Protein AF-A0A8J0UTR8-F1 (afdb_monomer)

pLDDT: mean 70.33, std 21.98, range [35.97, 95.19]

Radius of gyration: 23.98 Å; Cα contacts (8 Å, |Δi|>4): 92; chains: 1; bounding box: 33×85×34 Å

Structure (mmCIF, N/CA/C/O backbone):
data_AF-A0A8J0UTR8-F1
#
_entry.id   AF-A0A8J0UTR8-F1
#
loop_
_atom_site.group_PDB
_atom_site.id
_atom_site.type_symbol
_atom_site.label_atom_id
_atom_site.label_alt_id
_atom_site.label_comp_id
_atom_site.label_asym_id
_atom_site.label_entity_id
_atom_site.label_seq_id
_atom_site.pdbx_PDB_ins_code
_atom_site.Cartn_x
_atom_site.Cartn_y
_atom_site.Cartn_z
_atom_site.occupancy
_atom_site.B_iso_or_equiv
_atom_site.auth_seq_id
_atom_site.auth_comp_id
_atom_site.auth_asym_id
_atom_site.auth_atom_id
_atom_site.pdbx_PDB_model_num
ATOM 1 N N . MET A 1 1 ? 15.136 8.535 -5.516 1.00 58.09 1 MET A N 1
ATOM 2 C CA . MET A 1 1 ? 14.065 8.782 -4.534 1.00 58.09 1 MET A CA 1
ATOM 3 C C . MET A 1 1 ? 12.904 7.912 -4.951 1.00 58.09 1 MET A C 1
ATOM 5 O O . MET A 1 1 ? 12.548 7.971 -6.120 1.00 58.09 1 MET A O 1
ATOM 9 N N . GLU A 1 2 ? 12.422 7.033 -4.080 1.00 87.25 2 GLU A N 1
ATOM 10 C CA . GLU A 1 2 ? 11.331 6.119 -4.427 1.00 87.25 2 GLU A CA 1
ATOM 11 C C . GLU A 1 2 ? 10.008 6.661 -3.862 1.00 87.25 2 GLU A C 1
ATOM 13 O O . GLU A 1 2 ? 9.962 7.157 -2.732 1.00 87.25 2 GLU A O 1
ATOM 18 N N . GLU A 1 3 ? 8.945 6.608 -4.666 1.00 94.44 3 GLU A N 1
ATOM 19 C CA . GLU A 1 3 ? 7.612 7.120 -4.336 1.00 94.44 3 GLU A CA 1
ATOM 20 C C . GLU A 1 3 ? 6.555 6.012 -4.385 1.00 94.44 3 GLU A C 1
ATOM 22 O O . GLU A 1 3 ? 6.698 4.999 -5.074 1.00 94.44 3 GLU A O 1
ATOM 27 N N . CYS A 1 4 ? 5.459 6.205 -3.652 1.00 94.56 4 CYS A N 1
ATOM 28 C CA . CYS A 1 4 ? 4.349 5.260 -3.657 1.00 94.56 4 CYS A CA 1
ATOM 29 C C . CYS A 1 4 ? 3.511 5.387 -4.935 1.00 94.56 4 CYS A C 1
ATOM 31 O O . CYS A 1 4 ? 2.832 6.394 -5.122 1.00 94.56 4 CYS A O 1
ATOM 33 N N . GLY A 1 5 ? 3.418 4.322 -5.735 1.00 92.62 5 GLY A N 1
ATOM 34 C CA . GLY A 1 5 ? 2.623 4.297 -6.976 1.00 92.62 5 GLY A CA 1
ATOM 35 C C . GLY A 1 5 ? 1.098 4.445 -6.812 1.00 92.62 5 GLY A C 1
ATOM 36 O O . GLY A 1 5 ? 0.377 4.442 -7.804 1.00 92.62 5 GLY A O 1
ATOM 37 N N . ILE A 1 6 ? 0.584 4.559 -5.578 1.00 93.81 6 ILE A N 1
ATOM 38 C CA . ILE A 1 6 ? -0.846 4.790 -5.287 1.00 93.81 6 ILE A CA 1
ATOM 39 C C . ILE A 1 6 ? -1.135 6.255 -4.949 1.00 93.81 6 ILE A C 1
ATOM 41 O O . ILE A 1 6 ? -2.197 6.778 -5.286 1.00 93.81 6 ILE A O 1
ATOM 45 N N . CYS A 1 7 ? -0.251 6.904 -4.189 1.00 94.31 7 CYS A N 1
ATOM 46 C CA . CYS A 1 7 ? -0.483 8.257 -3.675 1.00 94.31 7 CYS A CA 1
ATOM 47 C C . CYS A 1 7 ? 0.564 9.283 -4.104 1.00 94.31 7 CYS A C 1
ATOM 49 O O . CYS A 1 7 ? 0.372 10.454 -3.789 1.00 94.31 7 CYS A O 1
ATOM 51 N N . PHE A 1 8 ? 1.621 8.852 -4.799 1.00 94.50 8 PHE A N 1
ATOM 52 C CA . PHE A 1 8 ? 2.710 9.677 -5.330 1.00 94.50 8 PHE A CA 1
ATOM 53 C C . PHE A 1 8 ? 3.409 10.540 -4.269 1.00 94.50 8 PHE A C 1
ATOM 55 O O . PHE A 1 8 ? 3.921 11.615 -4.553 1.00 94.50 8 PHE A O 1
ATOM 62 N N . TYR A 1 9 ? 3.392 10.085 -3.013 1.00 93.44 9 TYR A N 1
ATOM 63 C CA . TYR A 1 9 ? 4.212 10.657 -1.951 1.00 93.44 9 TYR A CA 1
ATOM 64 C C . TYR A 1 9 ? 5.495 9.845 -1.811 1.00 93.44 9 TYR A C 1
ATOM 66 O O . TYR A 1 9 ? 5.466 8.613 -1.909 1.00 93.44 9 TYR A O 1
ATOM 74 N N . GLU A 1 10 ? 6.586 10.543 -1.520 1.00 94.69 10 GLU A N 1
ATOM 75 C CA . GLU A 1 10 ? 7.880 9.949 -1.199 1.00 94.69 10 GLU A CA 1
ATOM 76 C C . GLU A 1 10 ? 7.781 9.050 0.039 1.00 94.69 10 GLU A C 1
ATOM 78 O O . GLU A 1 10 ? 7.017 9.324 0.979 1.00 94.69 10 GLU A O 1
ATOM 83 N N . TYR A 1 11 ? 8.551 7.962 0.034 1.00 91.81 11 TYR A N 1
ATOM 84 C CA . TYR A 1 11 ? 8.697 7.125 1.219 1.00 91.81 11 TYR A CA 1
ATOM 85 C C . TYR A 1 11 ? 9.497 7.850 2.305 1.00 91.81 11 TYR A C 1
ATOM 87 O O . TYR A 1 11 ? 10.422 8.612 2.026 1.00 91.81 11 TYR A O 1
ATOM 95 N N . GLY A 1 12 ? 9.150 7.588 3.562 1.00 87.88 12 GLY A N 1
ATOM 96 C CA . GLY A 1 12 ? 9.803 8.203 4.712 1.00 87.88 12 GLY A CA 1
ATOM 97 C C . GLY A 1 12 ? 9.150 7.795 6.030 1.00 87.88 12 GLY A C 1
ATOM 98 O O . GLY A 1 12 ? 8.278 6.924 6.029 1.00 87.88 12 GLY A O 1
ATOM 99 N N . PRO A 1 13 ? 9.538 8.421 7.151 1.00 85.62 13 PRO A N 1
ATOM 100 C CA . PRO A 1 13 ? 8.929 8.157 8.453 1.00 85.62 13 PRO A CA 1
ATOM 101 C C . PRO A 1 13 ? 7.401 8.334 8.414 1.00 85.62 13 PRO A C 1
ATOM 103 O O . PRO A 1 13 ? 6.902 9.369 7.961 1.00 85.62 13 PRO A O 1
ATOM 106 N N . GLY A 1 14 ? 6.652 7.314 8.842 1.00 81.38 14 GLY A N 1
ATOM 107 C CA . GLY A 1 14 ? 5.181 7.265 8.784 1.00 81.38 14 GLY A CA 1
ATOM 108 C C . GLY A 1 14 ? 4.591 6.944 7.399 1.00 81.38 14 GLY A C 1
ATOM 109 O O . GLY A 1 14 ? 3.366 6.886 7.227 1.00 81.38 14 GLY A O 1
ATOM 110 N N . ARG A 1 15 ? 5.450 6.756 6.392 1.00 88.69 15 ARG A N 1
ATOM 111 C CA . ARG A 1 15 ? 5.136 6.317 5.023 1.00 88.69 15 ARG A CA 1
ATOM 112 C C . ARG A 1 15 ? 6.174 5.306 4.557 1.00 88.69 15 ARG A C 1
ATOM 114 O O . ARG A 1 15 ? 6.669 5.389 3.433 1.00 88.69 15 ARG A O 1
ATOM 121 N N . GLU A 1 16 ? 6.516 4.371 5.425 1.00 92.06 16 GLU A N 1
ATOM 122 C CA . GLU A 1 16 ? 7.484 3.330 5.131 1.00 92.06 16 GLU A CA 1
ATOM 123 C C . GLU A 1 16 ? 7.009 2.511 3.925 1.00 92.06 16 GLU A C 1
ATOM 125 O O . GLU A 1 16 ? 5.816 2.222 3.779 1.00 92.06 16 GLU A O 1
ATOM 130 N N . ALA A 1 17 ? 7.945 2.150 3.053 1.00 92.50 17 ALA A N 1
ATOM 131 C CA . ALA A 1 17 ? 7.711 1.216 1.964 1.00 92.50 17 ALA A CA 1
ATOM 132 C C . ALA A 1 17 ? 7.408 -0.178 2.536 1.00 92.50 17 ALA A C 1
ATOM 134 O O . ALA A 1 17 ? 8.161 -0.682 3.365 1.00 92.50 17 ALA A O 1
ATOM 135 N N . GLN A 1 18 ? 6.304 -0.789 2.109 1.00 91.38 18 GLN A N 1
ATOM 136 C CA . GLN A 1 18 ? 5.871 -2.118 2.539 1.00 91.38 18 GLN A CA 1
ATOM 137 C C . GLN A 1 18 ? 5.691 -3.004 1.312 1.00 91.38 18 GLN A C 1
ATOM 139 O O . GLN A 1 18 ? 4.892 -2.685 0.429 1.00 91.38 18 GLN A O 1
ATOM 144 N N . ALA A 1 19 ? 6.439 -4.103 1.249 1.00 91.44 19 ALA A N 1
ATOM 145 C CA . ALA A 1 19 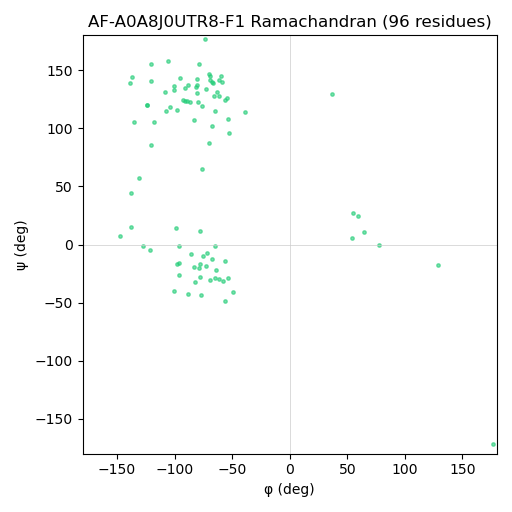? 6.256 -5.119 0.223 1.00 91.44 19 ALA A CA 1
ATOM 146 C C . ALA A 1 19 ? 5.084 -6.033 0.601 1.00 91.44 19 ALA A C 1
ATOM 148 O O . ALA A 1 19 ? 4.939 -6.417 1.759 1.00 91.44 19 ALA A O 1
ATOM 149 N N . LEU A 1 20 ? 4.240 -6.372 -0.372 1.00 89.75 20 LEU A N 1
ATOM 150 C CA . LEU A 1 20 ? 3.130 -7.292 -0.151 1.00 89.75 20 LEU A CA 1
ATOM 151 C C . LEU A 1 20 ? 3.579 -8.757 -0.176 1.00 89.75 20 LEU A C 1
ATOM 153 O O . LEU A 1 20 ? 4.169 -9.216 -1.165 1.00 89.75 20 LEU A O 1
ATOM 157 N N . ASP A 1 21 ? 3.174 -9.507 0.849 1.00 84.88 21 ASP A N 1
ATOM 158 C CA . ASP A 1 21 ? 3.381 -10.950 0.939 1.00 84.88 21 ASP A CA 1
ATOM 159 C C . ASP A 1 21 ? 2.533 -11.658 -0.127 1.00 84.88 21 ASP A C 1
ATOM 161 O O . ASP A 1 21 ? 1.315 -11.782 -0.014 1.00 84.88 21 ASP A O 1
ATOM 165 N N . GLY A 1 22 ? 3.178 -12.066 -1.223 1.00 86.88 22 GLY A N 1
ATOM 166 C CA . GLY A 1 22 ? 2.558 -12.799 -2.333 1.00 86.88 22 GLY A CA 1
ATOM 167 C C . GLY A 1 22 ? 2.821 -12.214 -3.720 1.00 86.88 22 GLY A C 1
ATOM 168 O O . GLY A 1 22 ? 2.674 -12.925 -4.710 1.00 86.88 22 GLY A O 1
ATOM 169 N N . CYS A 1 23 ? 3.244 -10.951 -3.829 1.00 89.69 23 CYS A N 1
ATOM 170 C CA . CYS A 1 23 ? 3.592 -10.380 -5.137 1.00 89.69 23 CYS A CA 1
ATOM 171 C C . CYS A 1 23 ? 4.712 -9.342 -5.135 1.00 89.69 23 CYS A C 1
ATOM 173 O O . CYS A 1 23 ? 4.921 -8.719 -6.174 1.00 89.69 23 CYS A O 1
ATOM 175 N N . VAL A 1 24 ? 5.386 -9.133 -3.997 1.00 89.06 24 VAL A N 1
ATOM 176 C CA . VAL A 1 24 ? 6.566 -8.262 -3.800 1.00 89.06 24 VAL A CA 1
ATOM 177 C C . VAL A 1 24 ? 6.414 -6.79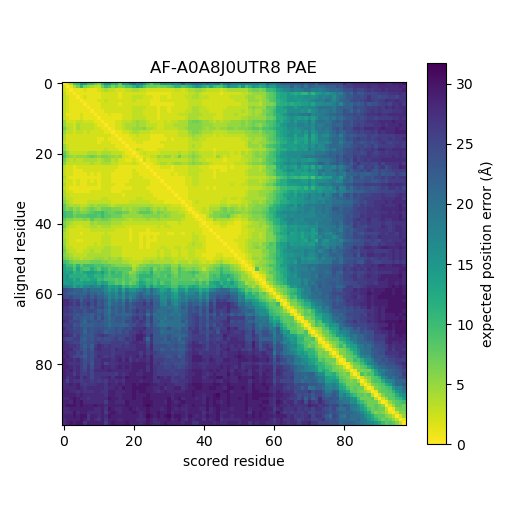9 -4.243 1.00 89.06 24 VAL A C 1
ATOM 179 O O . VAL A 1 24 ? 7.365 -6.028 -4.169 1.00 89.06 24 VAL A O 1
ATOM 182 N N . HIS A 1 25 ? 5.219 -6.379 -4.664 1.00 93.50 25 HIS A N 1
ATOM 183 C CA . HIS A 1 25 ? 4.942 -4.989 -4.998 1.00 93.50 25 HIS A CA 1
ATOM 184 C C . HIS A 1 25 ? 4.950 -4.141 -3.734 1.00 93.50 25 HIS A C 1
ATOM 186 O O . HIS A 1 25 ? 4.444 -4.554 -2.688 1.00 93.50 25 HIS A O 1
ATOM 192 N N . VAL A 1 26 ? 5.493 -2.936 -3.867 1.00 93.00 26 VAL A N 1
ATOM 193 C CA . VAL A 1 26 ? 5.719 -2.023 -2.752 1.00 93.00 26 VAL A CA 1
ATOM 194 C C . VAL A 1 26 ? 4.632 -0.954 -2.705 1.00 93.00 26 VAL A C 1
ATOM 196 O O . VAL A 1 26 ? 4.283 -0.345 -3.717 1.00 93.00 26 VAL A O 1
ATOM 199 N N . ILE A 1 27 ? 4.085 -0.729 -1.513 1.00 92.81 27 ILE A N 1
ATOM 200 C CA . ILE A 1 27 ? 3.063 0.278 -1.216 1.00 92.81 27 ILE A CA 1
ATOM 201 C C . ILE A 1 27 ? 3.445 0.963 0.099 1.00 92.81 27 ILE A C 1
ATOM 203 O O . ILE A 1 27 ? 3.951 0.314 1.006 1.00 92.81 27 ILE A O 1
ATOM 207 N N . CYS A 1 28 ? 3.193 2.267 0.256 1.00 93.19 28 CYS A N 1
ATOM 208 C CA . CYS A 1 28 ? 3.450 2.906 1.551 1.00 93.19 28 CYS A CA 1
ATOM 209 C C . CYS A 1 28 ? 2.462 2.436 2.633 1.00 93.19 28 CYS A C 1
ATOM 211 O O . CYS A 1 28 ? 1.269 2.252 2.356 1.00 93.19 28 CYS A O 1
ATOM 213 N N . ALA A 1 29 ? 2.932 2.329 3.879 1.00 91.56 29 ALA A N 1
ATOM 214 C CA . ALA A 1 29 ? 2.152 1.850 5.024 1.00 91.56 29 ALA A CA 1
ATOM 215 C C . A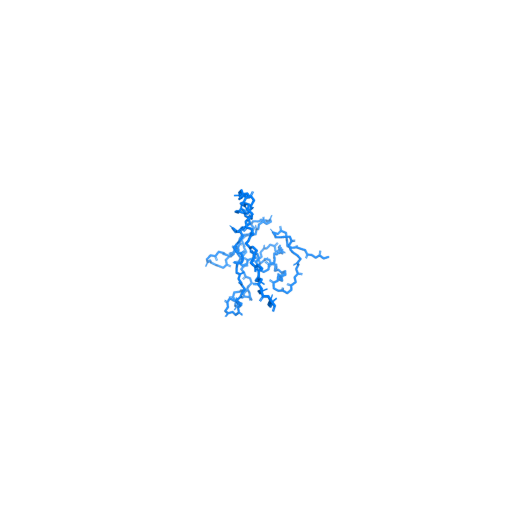LA A 1 29 ? 0.778 2.540 5.163 1.00 91.56 29 ALA A C 1
ATOM 217 O O . ALA A 1 29 ? -0.240 1.879 5.371 1.00 91.56 29 ALA A O 1
ATOM 218 N N . SER A 1 30 ? 0.699 3.861 4.945 1.00 91.00 30 SER A N 1
ATOM 219 C CA . SER A 1 30 ? -0.570 4.599 5.050 1.00 91.00 30 SER A CA 1
ATOM 220 C C . SER A 1 30 ? -1.581 4.257 3.945 1.00 91.00 30 SER A C 1
ATOM 222 O O . SER A 1 30 ? -2.788 4.382 4.167 1.00 91.00 30 SER A O 1
ATOM 224 N N . CYS A 1 31 ? -1.123 3.895 2.739 1.00 92.19 31 CYS A N 1
ATOM 225 C CA . CYS A 1 31 ? -2.012 3.413 1.674 1.00 92.19 31 CYS A CA 1
ATOM 226 C C . CYS A 1 31 ? -2.426 1.974 1.937 1.00 92.19 31 CYS A C 1
ATOM 228 O O . CYS A 1 31 ? -3.610 1.670 1.822 1.00 92.19 31 CYS A O 1
ATOM 230 N N . LEU A 1 32 ? -1.470 1.136 2.335 1.00 90.94 32 LEU A N 1
ATOM 231 C CA . LEU A 1 32 ? -1.709 -0.262 2.647 1.00 90.94 32 LEU A CA 1
ATOM 232 C C . LEU A 1 32 ? -2.794 -0.402 3.721 1.00 90.94 32 LEU A C 1
ATOM 234 O O . LEU A 1 32 ? -3.787 -1.076 3.472 1.00 90.94 32 LEU A O 1
ATOM 238 N N . LEU A 1 33 ? -2.700 0.352 4.823 1.00 88.06 33 LEU A N 1
ATOM 239 C CA . LEU A 1 33 ? -3.690 0.347 5.908 1.00 88.06 33 LEU A CA 1
ATOM 240 C C . LEU A 1 33 ? -5.118 0.714 5.456 1.00 88.06 33 LEU A C 1
ATOM 242 O O . LEU A 1 33 ? -6.094 0.222 6.010 1.00 88.06 33 LEU A O 1
ATOM 246 N N . GLN A 1 34 ? -5.259 1.570 4.439 1.00 88.19 34 GLN A N 1
ATOM 247 C CA . GLN A 1 34 ? -6.569 1.947 3.888 1.00 88.19 34 GLN A CA 1
ATOM 248 C C . GLN A 1 34 ? -7.168 0.873 2.970 1.00 88.19 34 GLN A C 1
ATOM 250 O O . GLN A 1 34 ? -8.358 0.940 2.667 1.00 88.19 34 GLN A O 1
ATOM 255 N N . MET A 1 35 ? -6.351 -0.068 2.494 1.00 88.56 35 MET A N 1
ATOM 256 C CA . MET A 1 35 ? -6.749 -1.126 1.563 1.00 88.56 35 MET A CA 1
ATOM 257 C C . MET A 1 35 ? -7.046 -2.459 2.253 1.00 88.56 35 MET A C 1
ATOM 259 O O . MET A 1 35 ? -7.674 -3.319 1.641 1.00 88.56 35 MET A O 1
ATOM 263 N N . VAL A 1 36 ? -6.597 -2.626 3.498 1.00 88.00 36 VAL A N 1
ATOM 264 C CA . VAL A 1 36 ? -6.799 -3.835 4.302 1.00 88.00 36 VAL A CA 1
ATOM 265 C C . VAL A 1 36 ? -8.282 -4.171 4.440 1.00 88.00 36 VAL A C 1
ATOM 267 O O . VAL A 1 36 ? -9.081 -3.352 4.904 1.00 88.00 36 VAL A O 1
ATOM 270 N N . GLY A 1 37 ? -8.638 -5.396 4.054 1.00 81.31 37 GLY A N 1
ATOM 271 C CA . GLY A 1 37 ? -9.953 -5.982 4.277 1.00 81.31 37 GLY A CA 1
ATOM 272 C C . GLY A 1 37 ? -10.194 -6.389 5.735 1.00 81.31 37 GLY A C 1
ATOM 273 O O . GLY A 1 37 ? -9.323 -6.303 6.596 1.00 81.31 37 GLY A O 1
ATOM 274 N N . LYS A 1 38 ? -11.409 -6.867 6.030 1.00 79.31 38 LYS A N 1
ATOM 275 C CA . LYS A 1 38 ? -11.793 -7.319 7.385 1.00 79.31 38 LYS A CA 1
ATOM 276 C C . LYS A 1 38 ? -10.995 -8.533 7.875 1.00 79.31 38 LYS A C 1
ATOM 278 O O . LYS A 1 38 ? -10.942 -8.782 9.072 1.00 79.31 38 LYS A O 1
ATOM 283 N N . ASP A 1 39 ? -10.435 -9.291 6.948 1.00 85.31 39 ASP A N 1
ATOM 284 C CA . ASP A 1 39 ? -9.706 -10.541 7.137 1.00 85.31 39 ASP A CA 1
ATOM 285 C C . ASP A 1 39 ? -8.182 -10.349 7.138 1.00 85.31 39 ASP A C 1
ATOM 287 O O . ASP A 1 39 ? -7.441 -11.320 7.014 1.00 85.31 39 ASP A O 1
ATOM 291 N N . SER A 1 40 ? -7.702 -9.107 7.268 1.00 84.75 40 SER A N 1
ATOM 292 C CA . SER A 1 40 ? -6.273 -8.780 7.192 1.00 84.75 40 SER A CA 1
ATOM 293 C C . SER A 1 40 ? -5.628 -9.178 5.856 1.00 84.75 40 SER A C 1
ATOM 295 O O . SER A 1 40 ? -4.414 -9.380 5.783 1.0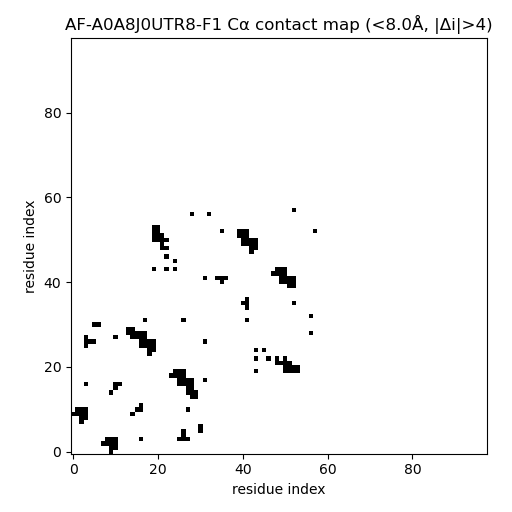0 84.75 40 SER A O 1
ATOM 297 N N . THR A 1 41 ? -6.428 -9.271 4.789 1.00 89.69 41 THR A N 1
ATOM 298 C CA . THR A 1 41 ? -5.934 -9.489 3.427 1.00 89.69 41 THR A CA 1
ATOM 299 C C . THR A 1 41 ? -6.030 -8.216 2.595 1.00 89.69 41 THR A C 1
ATOM 301 O O . THR A 1 41 ? -6.794 -7.289 2.890 1.00 89.69 41 THR A O 1
ATOM 304 N N . VAL A 1 42 ? -5.231 -8.156 1.536 1.00 91.56 42 VAL A N 1
ATOM 305 C CA . VAL A 1 42 ? -5.262 -7.084 0.547 1.00 91.56 42 VAL A CA 1
ATOM 306 C C . VAL A 1 42 ? -5.099 -7.671 -0.848 1.00 91.56 42 VAL A C 1
ATOM 308 O O . VAL A 1 42 ? -4.291 -8.564 -1.076 1.00 91.56 42 VAL A O 1
ATOM 311 N N . THR A 1 43 ? -5.860 -7.166 -1.815 1.00 93.12 43 THR A N 1
ATOM 312 C CA . THR A 1 43 ? -5.614 -7.472 -3.229 1.00 93.12 43 THR A CA 1
ATOM 313 C C . THR A 1 43 ? -4.642 -6.445 -3.792 1.00 93.12 43 THR A C 1
ATOM 315 O O . THR A 1 43 ? -4.905 -5.241 -3.734 1.00 93.12 43 THR A O 1
ATOM 318 N N . CYS A 1 44 ? -3.519 -6.903 -4.343 1.00 93.12 44 CYS A N 1
ATOM 319 C CA . CYS A 1 44 ? -2.514 -6.018 -4.916 1.00 93.12 44 CYS A CA 1
ATOM 320 C C . CYS A 1 44 ? -3.096 -5.214 -6.097 1.00 93.12 44 CYS A C 1
ATOM 322 O O . CYS A 1 44 ? -3.620 -5.811 -7.040 1.00 93.12 44 CYS A O 1
ATOM 324 N N . PRO A 1 45 ? -2.969 -3.875 -6.119 1.00 92.94 45 PRO A N 1
ATOM 325 C CA . PRO A 1 45 ? -3.521 -3.055 -7.196 1.00 92.94 45 PRO A CA 1
ATOM 326 C C . PRO A 1 45 ? -2.733 -3.179 -8.508 1.00 92.94 45 PRO A C 1
ATOM 328 O O . PRO A 1 45 ? -3.265 -2.859 -9.566 1.00 92.94 45 PRO A O 1
ATOM 331 N N . PHE A 1 46 ? -1.486 -3.658 -8.452 1.00 93.31 46 PHE A N 1
ATOM 332 C CA . PHE A 1 46 ? -0.603 -3.767 -9.615 1.00 93.31 46 PHE A CA 1
ATOM 333 C C . PHE A 1 46 ? -0.766 -5.096 -10.360 1.00 93.31 46 PHE A C 1
ATOM 335 O O . PHE A 1 46 ? -0.825 -5.113 -11.585 1.00 93.31 46 PHE A O 1
ATOM 342 N N . CYS A 1 47 ? -0.880 -6.211 -9.631 1.00 95.19 47 CYS A N 1
ATOM 343 C CA . CYS A 1 47 ? -0.910 -7.558 -10.221 1.00 95.19 47 CYS A CA 1
ATOM 344 C C . CYS A 1 47 ? -2.103 -8.420 -9.788 1.00 95.19 47 CYS A C 1
ATOM 346 O O . CYS A 1 47 ? -2.234 -9.549 -10.250 1.00 95.19 47 CYS A O 1
ATOM 348 N N . ARG A 1 48 ? -2.981 -7.903 -8.918 1.00 93.94 48 ARG A N 1
ATOM 349 C CA . ARG A 1 48 ? -4.205 -8.573 -8.440 1.00 93.94 48 ARG A CA 1
ATOM 350 C C . ARG A 1 48 ? -3.992 -9.847 -7.617 1.00 93.94 48 ARG A C 1
ATOM 352 O O . ARG A 1 48 ? -4.967 -10.531 -7.323 1.00 93.94 48 ARG A O 1
ATOM 359 N N . ALA A 1 49 ? -2.763 -10.151 -7.205 1.00 93.19 49 ALA A N 1
ATOM 360 C CA . ALA A 1 49 ? -2.507 -11.212 -6.238 1.00 93.19 49 ALA A CA 1
ATOM 361 C C . ALA A 1 49 ? -3.201 -10.908 -4.899 1.00 93.19 49 ALA A C 1
ATOM 363 O O . ALA A 1 49 ? -3.233 -9.753 -4.461 1.00 93.19 49 ALA A O 1
ATOM 364 N N . LEU A 1 50 ? -3.743 -11.944 -4.258 1.00 92.25 50 LEU A N 1
ATOM 365 C CA . LEU A 1 50 ? -4.228 -11.866 -2.884 1.00 92.25 50 LEU A CA 1
ATOM 366 C C . LEU A 1 50 ? -3.028 -11.971 -1.942 1.00 92.25 50 LEU A C 1
ATOM 368 O O . LEU A 1 50 ? -2.280 -12.945 -2.002 1.00 92.25 50 LEU A O 1
ATOM 372 N N . CYS A 1 51 ? -2.851 -10.967 -1.095 1.00 90.31 51 CYS A N 1
ATOM 373 C CA . CYS A 1 51 ? -1.716 -10.846 -0.196 1.00 90.31 51 CYS A CA 1
ATOM 374 C C . CYS A 1 51 ? -2.187 -10.801 1.256 1.00 90.31 51 CYS A C 1
ATOM 376 O O . CYS A 1 51 ? -3.191 -10.158 1.575 1.00 90.31 51 CYS A O 1
ATOM 378 N N . ALA A 1 52 ? -1.442 -11.467 2.133 1.00 84.31 52 ALA A N 1
ATOM 379 C CA . ALA A 1 52 ? -1.583 -11.281 3.571 1.00 84.31 52 ALA A CA 1
ATOM 380 C C . ALA A 1 52 ? -0.861 -9.994 3.991 1.00 84.31 52 ALA A C 1
ATOM 382 O O . ALA A 1 52 ? 0.048 -9.523 3.303 1.00 84.31 52 ALA A O 1
ATOM 383 N N . LEU A 1 53 ? -1.282 -9.399 5.104 1.00 77.81 53 LEU A N 1
ATOM 384 C CA . LEU A 1 53 ? -0.532 -8.301 5.704 1.00 77.81 53 LEU A CA 1
ATOM 385 C C . LEU A 1 53 ? 0.642 -8.820 6.528 1.00 77.81 53 LEU A C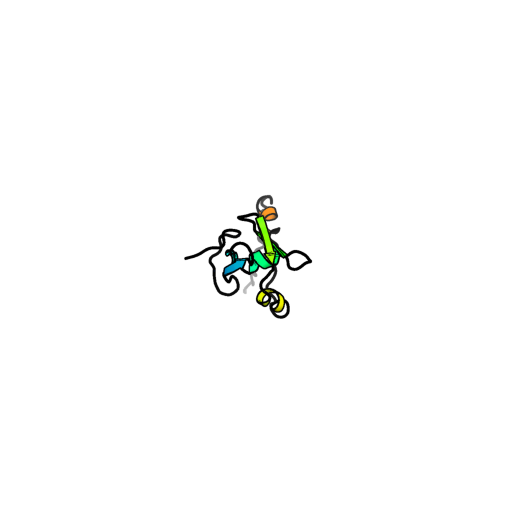 1
ATOM 387 O O . LEU A 1 53 ? 0.455 -9.774 7.289 1.00 77.81 53 LEU A O 1
ATOM 391 N N . PRO A 1 54 ? 1.789 -8.124 6.493 1.00 68.38 54 PRO A N 1
ATOM 392 C CA . PRO A 1 54 ? 2.843 -8.373 7.456 1.00 68.38 54 PRO A CA 1
ATOM 393 C C . PRO A 1 54 ? 2.333 -8.034 8.864 1.00 68.38 54 PRO A C 1
ATOM 395 O O . PRO A 1 54 ? 1.748 -6.971 9.102 1.00 68.38 54 PRO A O 1
ATOM 398 N N . SER A 1 55 ? 2.553 -8.955 9.805 1.00 66.56 55 SER A N 1
ATOM 399 C CA . SER A 1 55 ? 2.075 -8.879 11.195 1.00 66.56 55 SER A CA 1
ATOM 400 C C . SER A 1 55 ? 2.460 -7.578 11.910 1.00 66.56 55 SER A C 1
ATOM 402 O O . SER A 1 55 ? 1.714 -7.097 12.765 1.00 66.56 55 SER A O 1
ATOM 404 N N . ASP A 1 56 ? 3.584 -6.974 11.523 1.00 66.88 56 ASP A N 1
ATOM 405 C CA . ASP A 1 56 ? 4.122 -5.750 12.124 1.00 66.88 56 ASP A CA 1
ATOM 406 C C . ASP A 1 56 ? 3.212 -4.530 11.905 1.00 66.88 56 ASP A C 1
ATOM 408 O O . ASP A 1 56 ? 3.131 -3.642 12.757 1.00 66.88 56 ASP A O 1
ATOM 412 N N . LEU A 1 57 ? 2.441 -4.509 10.812 1.00 67.81 57 LEU A N 1
ATOM 413 C CA . LEU A 1 57 ? 1.486 -3.432 10.529 1.00 67.81 57 LEU A CA 1
ATOM 414 C C . LEU A 1 57 ? 0.179 -3.565 11.318 1.00 67.81 57 LEU A C 1
ATOM 416 O O . LEU A 1 57 ? -0.532 -2.576 11.495 1.00 67.81 57 LEU A O 1
ATOM 420 N N . LEU A 1 58 ? -0.143 -4.761 11.820 1.00 63.16 58 LEU A N 1
ATOM 421 C CA . LEU A 1 58 ? -1.362 -5.002 12.600 1.00 63.16 58 LEU A CA 1
ATOM 422 C C . LEU A 1 58 ? -1.233 -4.497 14.048 1.00 63.16 58 LEU A C 1
ATOM 424 O O . LEU A 1 58 ? -2.230 -4.110 14.663 1.00 63.16 58 LEU A O 1
ATOM 428 N N . TYR A 1 59 ? -0.015 -4.456 14.596 1.00 53.16 59 TYR A N 1
ATOM 429 C CA . TYR A 1 59 ? 0.237 -4.058 15.987 1.00 53.16 59 TYR A CA 1
ATOM 430 C C . TYR A 1 59 ? 0.323 -2.535 16.208 1.00 53.16 59 TYR A C 1
ATOM 432 O O . TYR A 1 59 ? 0.097 -2.068 17.327 1.00 53.16 59 TYR A O 1
ATOM 440 N N . GLY A 1 60 ? 0.565 -1.740 15.159 1.00 52.06 60 GLY A N 1
ATOM 441 C CA . GLY A 1 60 ? 0.700 -0.275 15.241 1.00 52.06 60 GLY A CA 1
ATOM 442 C C . GLY A 1 60 ? -0.600 0.505 15.505 1.00 52.06 60 GLY A C 1
ATOM 443 O O . GLY A 1 60 ? -0.564 1.706 15.766 1.00 52.06 60 GLY A O 1
ATOM 444 N N . GLN A 1 61 ? -1.762 -0.155 15.492 1.00 51.44 61 GLN A N 1
ATOM 445 C CA . GLN A 1 61 ? -3.082 0.491 15.561 1.00 51.44 61 GLN A CA 1
ATOM 446 C C . GLN A 1 61 ? -3.399 1.177 16.914 1.00 51.44 61 GLN A C 1
ATOM 448 O O . GLN A 1 61 ? -4.385 1.908 17.005 1.00 51.44 61 GLN A O 1
ATOM 453 N N . ARG A 1 62 ? -2.625 0.951 17.991 1.00 44.94 62 ARG A N 1
ATOM 454 C CA . ARG A 1 62 ? -2.978 1.439 19.348 1.00 44.94 62 ARG A CA 1
ATOM 455 C C . ARG A 1 62 ? -2.331 2.763 19.786 1.00 44.94 62 ARG A C 1
ATOM 457 O O . ARG A 1 62 ? -2.635 3.204 20.890 1.00 44.94 62 ARG A O 1
ATOM 464 N N . GLY A 1 63 ? -1.486 3.413 18.979 1.00 42.66 63 GLY A N 1
ATOM 465 C CA . GLY A 1 63 ? -0.600 4.474 19.496 1.00 42.66 63 GLY A CA 1
ATOM 466 C C . GLY A 1 63 ? -0.420 5.758 18.682 1.00 42.66 63 GLY A C 1
ATOM 467 O O . GLY A 1 63 ? 0.520 6.485 18.974 1.00 42.66 63 GLY A O 1
ATOM 468 N N . GLY A 1 64 ? -1.254 6.068 17.684 1.00 40.47 64 GLY A N 1
ATOM 469 C CA . GLY A 1 64 ? -1.038 7.251 16.836 1.00 40.47 64 GLY A CA 1
ATOM 470 C C . GLY A 1 64 ? -2.308 8.052 16.582 1.00 40.47 64 GLY A C 1
ATOM 471 O O . GLY A 1 64 ? -3.152 7.655 15.782 1.00 40.47 64 GLY A O 1
ATOM 472 N N . THR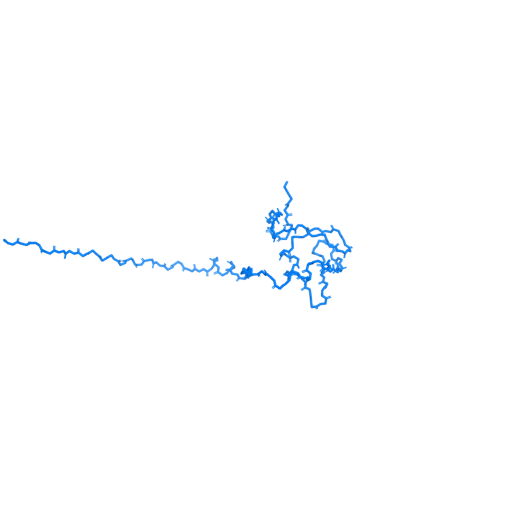 A 1 65 ? -2.451 9.208 17.232 1.00 42.56 65 THR A N 1
ATOM 473 C CA . THR A 1 65 ? -3.472 10.207 16.892 1.00 42.56 65 THR A CA 1
ATOM 474 C C . THR A 1 65 ? -3.065 10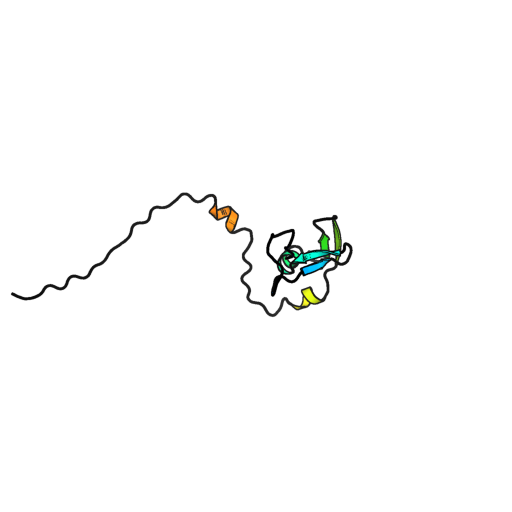.979 15.639 1.00 42.56 65 THR A C 1
ATOM 476 O O . THR A 1 65 ? -2.849 12.187 15.701 1.00 42.56 65 THR A O 1
ATOM 479 N N . ASP A 1 66 ? -2.983 10.317 14.492 1.00 43.56 66 ASP A N 1
ATOM 480 C CA . ASP A 1 66 ? -2.876 11.029 13.225 1.00 43.56 66 ASP A CA 1
ATOM 481 C C . ASP A 1 66 ? -4.249 11.116 12.595 1.00 43.56 66 ASP A C 1
ATOM 483 O O . ASP A 1 66 ? -4.909 10.123 12.279 1.00 43.56 66 ASP A O 1
ATOM 487 N N . LYS A 1 67 ? -4.723 12.356 12.463 1.00 38.66 67 LYS A N 1
ATOM 488 C CA . LYS A 1 67 ? -5.996 12.657 11.828 1.00 38.66 67 LYS A CA 1
ATOM 489 C C . LYS A 1 67 ? -5.996 12.015 10.450 1.00 38.66 67 LYS A C 1
ATOM 491 O O . LYS A 1 67 ? -5.346 12.509 9.531 1.00 38.66 67 LYS A O 1
ATOM 496 N N . VAL A 1 68 ? -6.777 10.948 10.309 1.00 43.31 68 VAL A N 1
ATOM 497 C CA . VAL A 1 68 ? -7.167 10.367 9.029 1.00 43.31 68 VAL A CA 1
ATOM 498 C C . VAL A 1 68 ? -7.744 11.505 8.189 1.00 43.31 68 VAL A C 1
ATOM 500 O O . VAL A 1 68 ? -8.912 11.880 8.318 1.00 43.31 68 VAL A O 1
ATOM 503 N N . ARG A 1 69 ? -6.920 12.112 7.327 1.00 47.16 69 ARG A N 1
ATOM 504 C CA . ARG A 1 69 ? -7.409 12.976 6.256 1.00 47.16 69 ARG A CA 1
ATOM 505 C C . ARG A 1 69 ? -8.091 12.052 5.264 1.00 47.16 69 ARG A C 1
ATOM 507 O O . ARG A 1 69 ? -7.488 11.547 4.324 1.00 47.16 69 ARG A O 1
ATOM 514 N N . SER A 1 70 ? -9.372 11.821 5.528 1.00 41.97 70 SER A N 1
ATOM 515 C CA . SER A 1 70 ? -10.333 11.252 4.598 1.00 41.97 70 SER A CA 1
ATOM 516 C C . SER A 1 70 ? -10.070 11.816 3.200 1.00 41.97 70 SER A C 1
ATOM 518 O O . SER A 1 70 ? -10.257 13.014 2.957 1.00 41.97 70 SER A O 1
ATOM 520 N N . ARG A 1 71 ? -9.647 10.948 2.269 1.00 51.56 71 ARG A N 1
ATOM 521 C CA . ARG A 1 71 ? -9.443 11.289 0.848 1.00 51.56 71 ARG A CA 1
ATOM 522 C C . ARG A 1 71 ? -10.704 11.879 0.199 1.00 51.56 71 ARG A C 1
ATOM 524 O O . ARG A 1 71 ? -10.623 12.517 -0.842 1.00 51.56 71 ARG A O 1
ATOM 531 N N . ARG A 1 72 ? -11.871 11.762 0.845 1.00 48.94 72 ARG A N 1
ATOM 532 C CA . ARG A 1 72 ? -13.144 12.367 0.417 1.00 48.94 72 ARG A CA 1
ATOM 533 C C . ARG A 1 72 ? -13.279 13.871 0.715 1.00 48.94 72 ARG A C 1
ATOM 535 O O . ARG A 1 72 ? -14.382 14.403 0.609 1.00 48.94 72 ARG A O 1
ATOM 542 N N . SER A 1 73 ? -12.208 14.566 1.106 1.00 48.78 73 SER A N 1
ATOM 543 C CA . SER A 1 73 ? -12.261 16.005 1.426 1.00 48.78 73 SER A CA 1
ATOM 544 C C . SER A 1 73 ? -11.848 16.929 0.266 1.00 48.78 73 SER A C 1
ATOM 546 O O . SER A 1 73 ? -12.336 18.053 0.180 1.00 48.78 73 SER A O 1
ATOM 548 N N . TRP A 1 74 ? -11.013 16.480 -0.681 1.00 48.34 74 TRP A N 1
ATOM 549 C CA . TRP A 1 74 ? -10.560 17.350 -1.784 1.00 48.34 74 TRP A CA 1
ATOM 550 C C . TRP A 1 74 ? -11.540 17.457 -2.951 1.00 48.34 74 TRP A C 1
ATOM 552 O O . TRP A 1 74 ? -11.678 18.536 -3.519 1.00 48.34 74 TRP A O 1
ATOM 562 N N . VAL A 1 75 ? -12.299 16.398 -3.252 1.00 50.12 75 VAL A N 1
ATOM 563 C CA . VAL A 1 75 ? -13.281 16.428 -4.354 1.00 50.12 75 VAL A CA 1
ATOM 564 C C . VAL A 1 75 ? -14.366 17.489 -4.111 1.00 50.12 75 VAL A C 1
ATOM 566 O O . VAL A 1 75 ? -14.849 18.120 -5.042 1.00 50.12 75 VAL A O 1
ATOM 569 N N . LYS A 1 76 ? -14.686 17.784 -2.842 1.00 45.84 76 LYS A N 1
ATOM 570 C CA . LYS A 1 76 ? -15.654 18.830 -2.474 1.00 45.84 76 LYS A CA 1
ATOM 571 C C . LYS A 1 76 ? -15.114 20.254 -2.620 1.00 45.84 76 LYS A C 1
ATOM 573 O O . LYS A 1 76 ? -15.884 21.191 -2.456 1.00 45.84 76 LYS A O 1
ATOM 578 N N . LYS A 1 77 ? -13.812 20.446 -2.850 1.00 49.84 77 LYS A N 1
ATOM 579 C CA . LYS A 1 77 ? -13.171 21.771 -2.875 1.00 49.84 77 LYS A CA 1
ATOM 580 C C . LYS A 1 77 ? -13.032 22.348 -4.286 1.00 49.84 77 LYS A C 1
ATOM 582 O O . LYS A 1 77 ? -12.853 23.549 -4.421 1.00 49.84 77 LYS A O 1
ATOM 587 N N . LEU A 1 78 ? -13.181 21.509 -5.313 1.00 56.84 78 LEU A N 1
ATOM 588 C CA . LEU A 1 78 ? -13.159 21.921 -6.721 1.00 56.84 78 LEU A CA 1
ATOM 589 C C . LEU A 1 78 ? -14.527 22.401 -7.236 1.00 56.84 78 LEU A C 1
ATOM 591 O O . LEU A 1 78 ? -14.605 22.944 -8.330 1.00 56.84 78 LEU A O 1
ATOM 595 N N . LEU A 1 79 ? -15.594 22.248 -6.444 1.00 56.16 79 LEU A N 1
ATOM 596 C CA . LEU A 1 79 ? -16.948 22.672 -6.805 1.00 56.16 79 LEU A CA 1
ATOM 597 C C . LEU A 1 79 ? -17.593 23.489 -5.675 1.00 56.16 79 LEU A C 1
ATOM 599 O O . LEU A 1 79 ? -18.633 23.114 -5.138 1.00 56.16 79 LEU A O 1
ATOM 603 N N . GLN A 1 80 ? -16.957 24.588 -5.259 1.00 45.44 80 GLN A N 1
ATOM 604 C CA . GLN A 1 80 ? -17.601 25.573 -4.381 1.00 45.44 80 GLN A CA 1
ATOM 605 C C . GLN A 1 80 ? -17.548 26.955 -5.042 1.00 45.44 80 GLN A C 1
ATOM 607 O O . GLN A 1 80 ? -16.451 27.440 -5.324 1.00 45.44 80 GLN A O 1
ATOM 612 N N . PRO A 1 81 ? -18.702 27.593 -5.309 1.00 39.81 81 PRO A N 1
ATOM 613 C CA . PRO A 1 81 ? -18.745 28.932 -5.879 1.00 39.81 81 PRO A CA 1
ATOM 614 C C . PRO A 1 81 ? -18.213 29.952 -4.864 1.00 39.81 81 PRO A C 1
ATOM 616 O O . PRO A 1 81 ? -18.477 29.861 -3.662 1.00 39.81 81 PRO A O 1
ATOM 619 N N . THR A 1 82 ? -17.435 30.917 -5.351 1.00 52.50 82 THR A N 1
ATOM 620 C CA . THR A 1 82 ? -16.721 31.907 -4.541 1.00 52.50 82 THR A CA 1
ATOM 621 C C . THR A 1 82 ? -17.708 32.826 -3.806 1.00 52.50 82 THR A C 1
ATOM 623 O O . THR A 1 82 ? -18.460 33.584 -4.417 1.00 52.50 82 THR A O 1
ATOM 626 N N . LYS A 1 83 ? -17.734 32.775 -2.467 1.00 45.88 83 LYS A N 1
ATOM 627 C CA . LYS A 1 83 ? -18.462 33.758 -1.648 1.00 45.88 83 LYS A CA 1
ATOM 628 C C . LYS A 1 83 ? -17.523 34.909 -1.286 1.00 45.88 83 LYS A C 1
ATOM 630 O O . LYS A 1 83 ? -16.442 34.694 -0.745 1.00 45.88 83 LYS A O 1
ATOM 635 N N . ARG A 1 84 ? -17.944 36.120 -1.654 1.00 39.00 84 ARG A N 1
ATOM 636 C CA . ARG A 1 84 ? -17.222 37.391 -1.518 1.00 39.00 84 ARG A CA 1
ATOM 637 C C . ARG A 1 84 ? -17.041 37.778 -0.042 1.00 39.00 84 ARG A C 1
ATOM 639 O O . ARG A 1 84 ? -17.962 37.622 0.752 1.00 39.00 84 ARG A O 1
ATOM 646 N N . HIS A 1 85 ? -15.858 38.289 0.292 1.00 39.12 85 HIS A N 1
ATOM 647 C CA . HIS A 1 85 ? -15.483 38.827 1.604 1.00 39.12 85 HIS A CA 1
ATOM 648 C C . HIS A 1 85 ? -16.168 40.184 1.855 1.00 39.12 85 HIS A C 1
ATOM 650 O O . HIS A 1 85 ? -16.103 41.061 0.997 1.00 39.12 85 HIS A O 1
ATOM 656 N N . GLN A 1 86 ? -16.755 40.384 3.037 1.00 40.44 86 GLN A N 1
ATOM 657 C CA . GLN A 1 86 ? -17.130 41.702 3.560 1.00 40.44 86 GLN A CA 1
ATOM 658 C C . GLN A 1 86 ? -16.315 41.910 4.845 1.00 40.44 86 GLN A C 1
ATOM 660 O O . GLN A 1 86 ? -16.519 41.210 5.835 1.00 40.44 86 GLN A O 1
ATOM 665 N N . GLY A 1 87 ? -15.293 42.765 4.769 1.00 35.97 87 GLY A N 1
ATOM 666 C CA . GLY A 1 87 ? -14.429 43.124 5.893 1.00 35.97 87 GLY A CA 1
ATOM 667 C C . GLY A 1 87 ? -15.096 44.196 6.748 1.00 35.97 87 GLY A C 1
ATOM 668 O O . GLY A 1 87 ? -15.661 45.141 6.207 1.00 35.97 87 GLY A O 1
ATOM 669 N N . ASN A 1 88 ? -15.051 44.026 8.068 1.00 37.97 88 ASN A N 1
ATOM 670 C CA . ASN A 1 88 ? -15.538 45.001 9.036 1.00 37.97 88 ASN A CA 1
ATOM 671 C C . ASN A 1 88 ? -14.315 45.644 9.707 1.00 37.97 88 ASN A C 1
ATOM 673 O O . ASN A 1 88 ? -13.539 44.952 10.367 1.00 37.97 88 ASN A O 1
ATOM 677 N N . GLU A 1 89 ? -14.121 46.940 9.479 1.00 40.41 89 GLU A N 1
ATOM 678 C CA . GLU A 1 89 ? -13.012 47.747 9.988 1.00 40.41 89 GLU A CA 1
ATOM 679 C C . GLU A 1 89 ? -13.545 48.611 11.138 1.00 40.41 89 GLU A C 1
ATOM 681 O O . GLU A 1 89 ? -14.460 49.407 10.948 1.00 40.41 89 GLU A O 1
ATOM 686 N N . SER A 1 90 ? -13.018 48.431 12.351 1.00 41.00 90 SER A N 1
ATOM 687 C CA . SER A 1 90 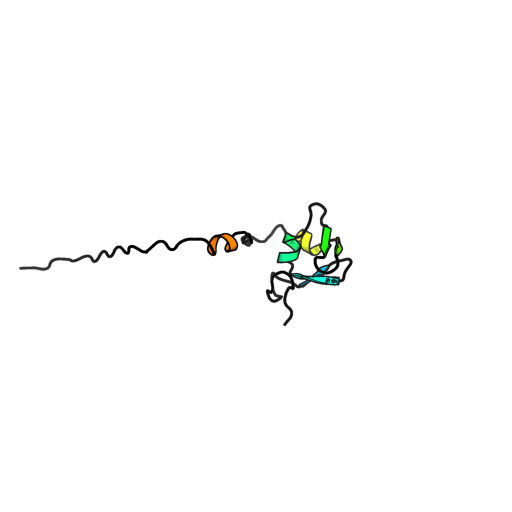? -13.447 49.194 13.527 1.00 41.00 90 SER A CA 1
ATOM 688 C C . SER A 1 90 ? -12.254 49.957 14.099 1.00 41.00 90 SER A C 1
ATOM 690 O O . SER A 1 90 ? -11.574 49.480 15.008 1.00 41.00 90 SER A O 1
ATOM 692 N N . HIS A 1 91 ? -11.995 51.154 13.567 1.00 41.03 91 HIS A N 1
ATOM 693 C CA . HIS A 1 91 ? -11.051 52.107 14.149 1.00 41.03 91 HIS A CA 1
ATOM 694 C C . HIS A 1 91 ? -11.740 52.976 15.212 1.00 41.03 91 HIS A C 1
ATOM 696 O O . HIS A 1 91 ? -12.740 53.649 14.977 1.00 41.03 91 HIS A O 1
ATOM 702 N N . ARG A 1 92 ? -11.177 52.925 16.421 1.00 39.25 92 ARG A N 1
ATOM 703 C CA . ARG A 1 92 ? -11.586 53.639 17.633 1.00 39.25 92 ARG A CA 1
ATOM 704 C C . ARG A 1 92 ? -10.992 55.055 17.603 1.00 39.25 92 ARG A C 1
ATOM 706 O O . ARG A 1 92 ? -9.790 55.198 17.804 1.00 39.25 92 ARG A O 1
ATOM 713 N N . LEU A 1 93 ? -11.805 56.088 17.376 1.00 47.12 93 LEU A N 1
ATOM 714 C CA . LEU A 1 93 ? -11.394 57.492 17.527 1.00 47.12 93 LEU A CA 1
ATOM 715 C C . LEU A 1 93 ? -11.719 57.986 18.947 1.00 47.12 93 LEU A C 1
ATOM 717 O O . LEU A 1 93 ? -12.858 57.888 19.403 1.00 47.12 93 LEU A O 1
ATOM 721 N N . LYS A 1 94 ? -10.702 58.495 19.651 1.00 48.62 94 LYS A N 1
ATOM 722 C CA . LYS A 1 94 ? -10.838 59.310 20.869 1.00 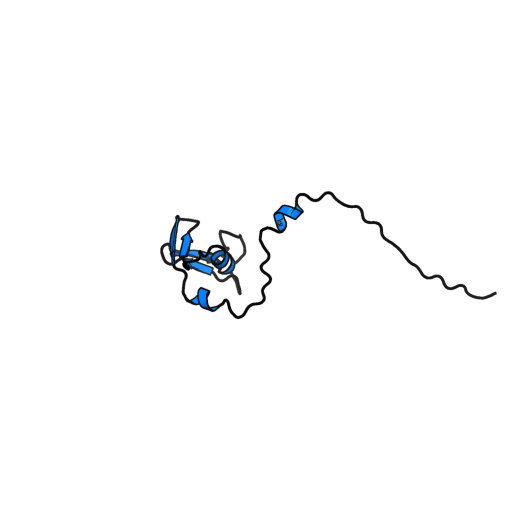48.62 94 LYS A CA 1
ATOM 723 C C . LYS A 1 94 ? -10.968 60.785 20.449 1.00 48.62 94 LYS A C 1
ATOM 725 O O . LYS A 1 94 ? -10.201 61.191 19.582 1.00 48.62 94 LYS A O 1
ATOM 730 N N . PRO A 1 95 ? -11.859 61.592 21.045 1.00 49.34 95 PRO A N 1
ATOM 731 C CA . PRO A 1 95 ? -11.821 63.044 20.888 1.00 49.34 95 PRO A CA 1
ATOM 732 C C . PRO A 1 95 ? -10.974 63.709 21.987 1.00 49.34 95 PRO A C 1
ATOM 734 O O . PRO A 1 95 ? -11.113 63.382 23.168 1.00 49.34 95 PRO A O 1
ATOM 737 N N . GLU A 1 96 ? -10.123 64.654 21.588 1.00 42.03 96 GLU A N 1
ATOM 738 C CA . GLU A 1 96 ? -9.288 65.488 22.461 1.00 42.03 96 GLU A CA 1
ATOM 739 C C . GLU A 1 96 ? -9.832 66.931 22.475 1.00 42.03 96 GLU A C 1
ATOM 741 O O . GLU A 1 96 ? -10.141 67.485 21.426 1.00 42.03 96 GLU A O 1
ATOM 746 N N . THR A 1 97 ? -9.980 67.468 23.692 1.00 45.47 97 THR A N 1
ATOM 747 C CA . THR A 1 97 ? -9.792 68.859 24.172 1.00 45.47 97 THR A CA 1
ATOM 748 C C . THR A 1 97 ? -10.156 70.086 23.313 1.00 45.47 97 THR A C 1
ATOM 750 O O . THR A 1 97 ? -9.676 70.271 22.200 1.00 45.47 97 THR A O 1
ATOM 753 N N . ARG A 1 98 ? -10.919 70.996 23.943 1.00 48.03 98 ARG A N 1
ATOM 754 C CA . ARG A 1 98 ? -11.104 72.416 23.593 1.00 48.03 98 ARG A CA 1
ATOM 755 C C . ARG A 1 98 ? -10.117 73.280 24.372 1.00 48.03 98 ARG A C 1
ATOM 757 O O . ARG A 1 98 ? -9.853 72.913 25.538 1.00 48.03 98 ARG A O 1
#

Secondary structure (DSSP, 8-state):
--B-TTT-PBPBTTB-EEE-BTT--EEEHHHHHHH--TTSEEE-TTT--EEEPPHHHHHGGGS-------GGGSGGGSS---PPP-------PPP---

Foldseek 3Di:
DDAAPPPRHDADVQQHWDQFAFPRDTHTLVVLVVQQDPVQWHQDPPPRDITHDDPVSVPPVPDDPDPPPDPVPVVVVVDDDDDDDDDDDDDDDDDDDD

Nearest PDB structures (foldseek):
  5vzv-assembly2_B-2  TM=7.707E-01  e=8.975E-04  Homo sapiens
  5fey-assembly1_A  TM=8.253E-01  e=1.015E-02  Homo sapiens
  1iym-assembly1_A  TM=6.423E-01  e=2.436E-02  Oryza sativa
  1wfk-assembly1_A  TM=4.015E-01  e=1.312E-01  Mus musculus

InterPro domains:
  IPR001841 Zinc finger, RING-type [PF13639] (3-48)
  IPR001841 Zinc finger, RING-type [PS50089] (4-48)
  IPR013083 Zinc finger, RING/FYVE/PHD-type [G3DSA:3.30.40.10] (1-89)
  IPR017907 Zinc finger, RING-type, conserved site [PS00518] (23-32)

Organism: Xenopus laevis (NCBI:txid8355)

Sequence (98 aa):
MEECGICFYEYGPGREAQALDGCVHVICASCLLQMVGKDSTVTCPFCRALCALPSDLLYGQRGGTDKVRSRRSWVKKLLQPTKRHQGNESHRLKPETR

Solvent-accessible surface area (backbone atoms only — not comparable to full-atom values): 6709 Å² total; per-residue (Å²): 137,66,59,21,89,87,76,73,45,67,56,42,94,87,24,43,76,35,63,37,51,77,70,68,51,64,38,24,46,64,58,47,66,74,58,50,46,98,80,52,32,33,67,40,89,88,79,62,41,74,17,53,61,65,71,76,69,69,69,61,79,82,78,70,96,67,82,78,76,59,81,80,57,61,75,64,65,80,73,63,85,88,78,83,87,82,86,85,83,85,84,86,83,81,90,80,87,134

Mean predicted aligned error: 15.3 Å